Protein AF-A0A935GD38-F1 (afdb_monomer_lite)

pLDDT: mean 76.84, std 19.12, range [31.8, 97.75]

Secondary structure (DSSP, 8-state):
------PPPS-TTS-S------PPPTT-------------HHHHSS-----SSS---------PPPPPEE-HHHHTTT-HHHHS--SPPPP--------------TT-S-HHHHHHHHHHIIIIIT--SS-S-SEEE-TT--EEE-S--GGGGS--

Sequence (156 aa):
MYQTDLLFGLDEGVHDSIEFYYEIPDGVICTGVYLILQDLSPQLNQPIIRDDSEGIILPDRACPALPTMIPRSTWCGSYSACKNPTYTPTYISATHTVIHHGASPDSYTDGAAVVRSYWNYHVNTNGWSDIGYNYLFDKSGNMYVGRYNPSLLIKM

Radius of gyration: 20.86 Å; chains: 1; bounding box: 55×48×43 Å

Structure (mmCIF, N/CA/C/O backbone):
data_AF-A0A935GD38-F1
#
_entry.id   AF-A0A935GD38-F1
#
loop_
_atom_site.group_PDB
_atom_site.id
_atom_site.type_symbol
_atom_site.label_atom_id
_atom_site.label_alt_id
_atom_site.label_comp_id
_atom_site.label_asym_id
_atom_site.label_entity_id
_a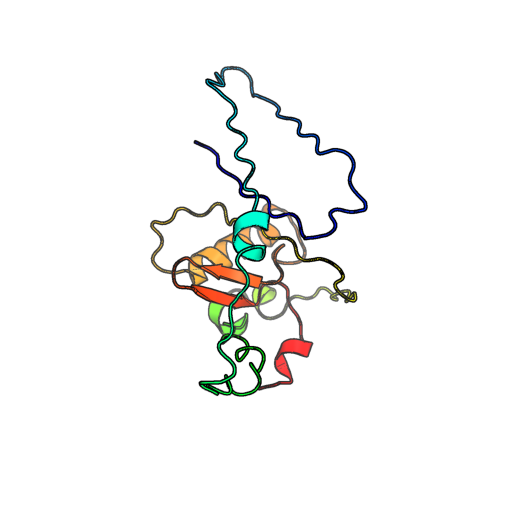tom_site.label_seq_id
_atom_site.pdbx_PDB_ins_code
_atom_site.Cartn_x
_atom_site.Cartn_y
_atom_site.Cartn_z
_atom_site.occupancy
_atom_site.B_iso_or_equiv
_atom_site.auth_seq_id
_atom_site.auth_comp_id
_atom_site.auth_asym_id
_atom_site.auth_atom_id
_atom_site.pdbx_PDB_model_num
ATOM 1 N N . MET A 1 1 ? -17.414 1.174 16.096 1.00 46.66 1 MET A N 1
ATOM 2 C CA . MET A 1 1 ? -17.034 2.598 16.033 1.00 46.66 1 MET A CA 1
ATOM 3 C C . MET A 1 1 ? -16.105 2.724 14.842 1.00 46.66 1 MET A C 1
ATOM 5 O O . MET A 1 1 ? -15.087 2.049 14.839 1.00 46.66 1 MET A O 1
ATOM 9 N N . TYR A 1 2 ? -16.520 3.434 13.795 1.00 51.16 2 TYR A N 1
ATOM 10 C CA . TYR A 1 2 ? -15.665 3.714 12.640 1.00 51.16 2 TYR A CA 1
ATOM 11 C C . TYR A 1 2 ? -14.991 5.063 12.899 1.00 51.16 2 TYR A C 1
ATOM 13 O O . TYR A 1 2 ? -15.686 6.017 13.240 1.00 51.16 2 TYR A O 1
ATOM 21 N N . GLN A 1 3 ? -13.663 5.118 12.804 1.00 46.00 3 GLN A N 1
ATOM 22 C CA . GLN A 1 3 ? -12.878 6.338 12.977 1.00 46.00 3 GLN A CA 1
ATOM 23 C C . GLN A 1 3 ? -11.948 6.490 11.773 1.00 46.00 3 GLN A C 1
ATOM 25 O O . GLN A 1 3 ? -11.318 5.524 11.342 1.00 46.00 3 GLN A O 1
ATOM 30 N N . THR A 1 4 ? -11.881 7.701 11.231 1.00 53.38 4 THR A N 1
ATOM 31 C CA . THR A 1 4 ? -10.958 8.077 10.162 1.00 53.38 4 THR A CA 1
ATOM 32 C C . THR A 1 4 ? -10.373 9.424 10.533 1.00 53.38 4 THR A C 1
ATOM 34 O O . THR A 1 4 ? -11.118 10.383 10.724 1.00 53.38 4 THR A O 1
ATOM 37 N N . ASP A 1 5 ? -9.051 9.483 10.641 1.00 51.25 5 ASP A N 1
ATOM 38 C CA . ASP A 1 5 ? -8.344 10.729 10.895 1.00 51.25 5 ASP A CA 1
ATOM 39 C C . ASP A 1 5 ? -7.977 11.354 9.544 1.00 51.25 5 ASP A C 1
ATOM 41 O O . ASP A 1 5 ? -7.357 10.711 8.693 1.00 51.25 5 ASP A O 1
ATOM 45 N N . LEU A 1 6 ? -8.390 12.603 9.332 1.00 59.41 6 LEU A N 1
ATOM 46 C CA . LEU A 1 6 ? -8.105 13.365 8.122 1.00 59.41 6 LEU A CA 1
ATOM 47 C C . LEU A 1 6 ? -7.240 14.564 8.509 1.00 59.41 6 LEU A C 1
ATOM 49 O O . LEU A 1 6 ? -7.695 15.462 9.214 1.00 59.41 6 LEU A O 1
ATOM 53 N N . LEU A 1 7 ? -5.979 14.555 8.075 1.00 59.44 7 LEU A N 1
ATOM 54 C CA . LEU A 1 7 ? -5.048 15.652 8.319 1.00 59.44 7 LEU A CA 1
ATOM 55 C C . LEU A 1 7 ? -5.017 16.570 7.097 1.00 59.44 7 LEU A C 1
ATOM 57 O O . LEU A 1 7 ? -4.619 16.147 6.011 1.00 59.44 7 LEU A O 1
ATOM 61 N N . PHE A 1 8 ? -5.406 17.826 7.287 1.00 58.91 8 PHE A N 1
ATOM 62 C CA . PHE A 1 8 ? -5.236 18.875 6.288 1.00 58.91 8 PHE A CA 1
ATOM 63 C C . PHE A 1 8 ? -3.884 19.564 6.499 1.00 58.91 8 PHE A C 1
ATOM 65 O O . PHE A 1 8 ? -3.457 19.784 7.633 1.00 58.91 8 PHE A O 1
ATOM 72 N N . GLY A 1 9 ? -3.180 19.858 5.404 1.00 52.41 9 GLY A N 1
ATOM 73 C CA . GLY A 1 9 ? -1.967 20.675 5.451 1.00 52.41 9 GLY A CA 1
ATOM 74 C C . GLY A 1 9 ? -2.287 22.139 5.766 1.00 52.41 9 GLY A C 1
ATOM 75 O O . GLY A 1 9 ? -3.428 22.567 5.617 1.00 52.41 9 GLY A O 1
ATOM 76 N N . LEU A 1 10 ? -1.263 22.897 6.171 1.00 51.34 10 LEU A N 1
ATOM 77 C CA . LEU A 1 10 ? -1.311 24.338 6.467 1.00 51.34 10 LEU A CA 1
ATOM 78 C C . LEU A 1 10 ? -1.512 25.188 5.192 1.00 51.34 10 LEU A C 1
ATOM 80 O O . LEU A 1 10 ? -0.690 26.046 4.883 1.00 51.34 10 LEU A O 1
ATOM 84 N N . ASP A 1 11 ? -2.569 24.933 4.423 1.00 51.41 11 ASP A N 1
ATOM 85 C CA . ASP A 1 11 ? -3.018 25.808 3.329 1.00 51.41 11 ASP A CA 1
ATOM 86 C C . ASP A 1 11 ? -4.275 26.585 3.753 1.00 51.41 11 ASP A C 1
ATOM 88 O O . ASP A 1 11 ? -5.312 26.611 3.089 1.00 51.41 11 ASP A O 1
ATOM 92 N N . GLU A 1 12 ? -4.183 27.200 4.935 1.00 52.81 12 GLU A N 1
ATOM 93 C CA . GLU A 1 12 ? -5.260 27.917 5.635 1.00 52.81 12 GLU A CA 1
ATOM 94 C C . GLU A 1 12 ? -5.768 29.160 4.876 1.00 52.81 12 GLU A C 1
ATOM 96 O O . GLU A 1 12 ? -6.713 29.811 5.312 1.00 52.81 12 GLU A O 1
ATOM 101 N N . GLY A 1 13 ? -5.149 29.509 3.741 1.00 50.72 13 GLY A N 1
ATOM 102 C CA . GLY A 1 13 ? -5.486 30.694 2.952 1.00 50.72 13 GLY A CA 1
ATOM 103 C C . GLY A 1 13 ? -6.432 30.458 1.773 1.00 50.72 13 GLY A C 1
ATOM 104 O O . GLY A 1 13 ? -6.815 31.433 1.131 1.00 50.72 13 GLY A O 1
ATOM 105 N N . VAL A 1 14 ? -6.773 29.205 1.443 1.00 53.59 14 VAL A N 1
ATOM 106 C CA . VAL A 1 14 ? -7.458 28.874 0.171 1.00 53.59 14 VAL A CA 1
ATOM 107 C C . VAL A 1 14 ? -8.769 28.102 0.375 1.00 53.59 14 VAL A C 1
ATOM 109 O O . VAL A 1 14 ? -9.480 27.805 -0.587 1.00 53.59 14 VAL A O 1
ATOM 112 N N . HIS A 1 15 ? -9.133 27.782 1.618 1.00 57.00 15 HIS A N 1
ATOM 113 C CA . HIS A 1 15 ? -10.305 26.960 1.919 1.00 57.00 15 HIS A CA 1
ATOM 114 C C . HIS A 1 15 ? -11.283 27.679 2.856 1.00 57.00 15 HIS A C 1
ATOM 116 O O . HIS A 1 15 ? -11.014 27.837 4.041 1.00 57.00 15 HIS A O 1
ATOM 122 N N . ASP A 1 16 ? -12.452 28.054 2.327 1.00 62.09 16 ASP A N 1
ATOM 123 C CA . ASP A 1 16 ? -13.510 28.740 3.088 1.00 62.09 16 ASP A CA 1
ATOM 124 C C . ASP A 1 16 ? -14.479 27.773 3.800 1.00 62.09 16 ASP A C 1
ATOM 126 O O . ASP A 1 16 ? -15.261 28.187 4.656 1.00 62.09 16 ASP A O 1
ATOM 130 N N . SER A 1 17 ? -14.482 26.481 3.442 1.00 67.69 17 SER A N 1
ATOM 131 C CA . SER A 1 17 ? -15.369 25.479 4.052 1.00 67.69 17 SER A CA 1
ATOM 132 C C . SER A 1 17 ? -14.865 24.043 3.880 1.00 67.69 17 SER A C 1
ATOM 134 O O . SER A 1 17 ? -14.107 23.737 2.960 1.00 67.69 17 SER A O 1
ATOM 136 N N . ILE A 1 18 ? -15.318 23.160 4.773 1.00 68.88 18 ILE A N 1
ATOM 137 C CA . ILE A 1 18 ? -15.145 21.706 4.696 1.00 68.88 18 ILE A CA 1
ATOM 138 C C . ILE A 1 18 ? -16.543 21.086 4.770 1.00 68.88 18 ILE A C 1
ATOM 140 O O . ILE A 1 18 ? -17.303 21.397 5.688 1.00 68.88 18 ILE A O 1
ATOM 144 N N . GLU A 1 19 ? -16.880 20.209 3.825 1.00 72.44 19 GLU A N 1
ATOM 145 C CA . GLU A 1 19 ? -18.180 19.538 3.763 1.00 72.44 19 GLU A CA 1
ATOM 146 C C . GLU A 1 19 ? -18.004 18.014 3.727 1.00 72.44 19 GLU A C 1
ATOM 148 O O . GLU A 1 19 ? -17.131 17.492 3.033 1.00 72.44 19 GLU A O 1
ATOM 153 N N . PHE A 1 20 ? -18.840 17.295 4.480 1.00 73.75 20 PHE A N 1
ATOM 154 C CA . PHE A 1 20 ? -18.832 15.836 4.541 1.00 73.75 20 PHE A CA 1
ATOM 155 C C . PHE A 1 20 ? -20.244 15.287 4.355 1.00 73.75 20 PHE A C 1
ATOM 157 O O . PHE A 1 20 ? -21.201 15.802 4.933 1.00 73.75 20 PHE A O 1
ATOM 164 N N . TYR A 1 21 ? -20.347 14.186 3.615 1.00 73.56 21 TYR A N 1
ATOM 165 C CA . TYR A 1 21 ? -21.584 13.441 3.400 1.00 73.56 21 TYR A CA 1
ATOM 166 C C . TYR A 1 21 ? -21.413 12.021 3.935 1.00 73.56 21 TYR A C 1
ATOM 168 O O . TYR A 1 21 ? -20.367 11.401 3.739 1.00 73.56 21 TYR A O 1
ATOM 176 N N . TYR A 1 22 ? -22.437 11.501 4.606 1.00 74.25 22 TYR A N 1
ATOM 177 C CA . TYR A 1 22 ? -22.466 10.125 5.089 1.00 74.25 22 TYR A CA 1
ATOM 178 C C . TYR A 1 22 ? -23.777 9.457 4.681 1.00 74.25 22 TYR A C 1
ATOM 180 O O . TYR A 1 22 ? -24.861 9.998 4.893 1.00 74.25 22 TYR A O 1
ATOM 188 N N . GLU A 1 23 ? -23.670 8.261 4.111 1.00 83.31 23 GLU A N 1
ATOM 189 C CA . GLU A 1 23 ? -24.813 7.405 3.809 1.00 83.31 23 GLU A CA 1
ATOM 190 C C . GLU A 1 23 ? -24.913 6.321 4.883 1.00 83.31 23 GLU A C 1
ATOM 192 O O . GLU A 1 23 ? -23.952 5.592 5.143 1.00 83.31 23 GLU A O 1
ATOM 197 N N . ILE A 1 24 ? -26.071 6.233 5.538 1.00 84.00 24 ILE A N 1
ATOM 198 C CA . ILE A 1 24 ? -26.347 5.221 6.560 1.00 84.00 24 ILE A CA 1
ATOM 199 C C . ILE A 1 24 ? -27.153 4.101 5.890 1.00 84.00 24 ILE A C 1
ATOM 201 O O . ILE A 1 24 ? -28.262 4.372 5.431 1.00 84.00 24 ILE A O 1
ATOM 205 N N . PRO A 1 25 ? -26.634 2.860 5.822 1.00 83.56 25 PRO A N 1
ATOM 206 C CA . PRO A 1 25 ? -27.362 1.744 5.224 1.00 83.56 25 PRO A CA 1
ATOM 207 C C . PRO A 1 25 ? -28.660 1.403 5.969 1.00 83.56 25 PRO A C 1
ATOM 209 O O . PRO A 1 25 ? -28.765 1.597 7.184 1.00 83.56 25 PRO A O 1
ATOM 212 N N . ASP A 1 26 ? -29.619 0.810 5.255 1.00 87.56 26 ASP A N 1
ATOM 213 C CA . ASP A 1 26 ? -30.890 0.361 5.831 1.00 87.56 26 ASP A CA 1
ATOM 214 C C . ASP A 1 26 ? -30.679 -0.572 7.035 1.00 87.56 26 ASP A C 1
ATOM 216 O O . ASP A 1 26 ? -29.876 -1.506 7.010 1.00 87.56 26 ASP A O 1
ATOM 220 N N . GLY A 1 27 ? -31.427 -0.320 8.111 1.00 87.38 27 GLY A N 1
ATOM 221 C CA . GLY A 1 27 ? -31.347 -1.095 9.354 1.00 87.38 27 GLY A CA 1
ATOM 222 C C . GLY A 1 27 ? -30.182 -0.721 10.279 1.00 87.38 27 GLY A C 1
ATOM 223 O O . GLY A 1 27 ? -30.092 -1.270 11.377 1.00 87.38 27 GLY A O 1
ATOM 224 N N . VAL A 1 28 ? -29.319 0.224 9.892 1.00 83.31 28 VAL A N 1
ATOM 225 C CA . VAL A 1 28 ? -28.243 0.742 10.748 1.00 83.31 28 VAL A CA 1
ATOM 226 C C . VAL A 1 28 ? -28.720 1.990 11.488 1.00 83.31 28 VAL A C 1
ATOM 228 O O . VAL A 1 28 ? -29.160 2.965 10.888 1.00 83.31 28 VAL A O 1
ATOM 231 N N . ILE A 1 29 ? -28.605 1.983 12.817 1.00 86.06 29 ILE A N 1
ATOM 232 C CA . ILE A 1 29 ? -28.905 3.153 13.650 1.00 86.06 29 ILE A CA 1
ATOM 233 C C . ILE A 1 29 ? -27.604 3.920 13.895 1.00 86.06 29 ILE A C 1
ATOM 235 O O . ILE A 1 29 ? -26.706 3.431 14.581 1.00 86.06 29 ILE A O 1
ATOM 239 N N . CYS A 1 30 ? -27.508 5.139 13.362 1.00 81.38 30 CYS A N 1
ATOM 240 C CA . CYS A 1 30 ? -26.449 6.071 13.737 1.00 81.38 30 CYS A CA 1
ATOM 241 C C . CYS A 1 30 ? -26.821 6.741 15.062 1.00 81.38 30 CYS A C 1
ATOM 243 O O . CYS A 1 30 ? -27.773 7.512 15.140 1.00 81.38 30 CYS A O 1
ATOM 245 N N . THR A 1 31 ? -26.073 6.434 16.118 1.00 85.38 31 THR A N 1
ATOM 246 C CA . THR A 1 31 ? -26.292 7.018 17.449 1.00 85.38 31 THR A CA 1
ATOM 247 C C . THR A 1 31 ? -25.621 8.382 17.617 1.00 85.38 31 THR A C 1
ATOM 249 O O . THR A 1 31 ? -25.877 9.064 18.605 1.00 85.38 31 THR A O 1
ATOM 252 N N . GLY A 1 32 ? -24.755 8.777 16.680 1.00 78.44 32 GLY A N 1
ATOM 253 C CA . GLY A 1 32 ? -24.072 10.066 16.678 1.00 78.44 32 GLY A CA 1
ATOM 254 C C . GLY A 1 32 ? -22.923 10.122 15.671 1.00 78.44 32 GLY A C 1
ATOM 255 O O . GLY A 1 32 ? -22.286 9.108 15.384 1.00 78.44 32 GLY A O 1
ATOM 256 N N . VAL A 1 33 ? -22.653 11.327 15.168 1.00 75.75 33 VAL A N 1
ATOM 257 C CA . VAL A 1 33 ? -21.459 11.671 14.387 1.00 75.75 33 VAL A CA 1
ATOM 258 C C . VAL A 1 33 ? -20.606 12.584 15.258 1.00 75.75 33 VAL A C 1
ATOM 260 O O . VAL A 1 33 ? -21.076 13.628 15.706 1.00 75.75 33 VAL A O 1
ATOM 263 N N . TYR A 1 34 ? -19.363 12.184 15.514 1.00 71.19 34 TYR A N 1
ATOM 264 C CA . TYR A 1 34 ? -18.418 12.974 16.295 1.00 71.19 34 TYR A CA 1
ATOM 265 C C . TYR A 1 34 ? -17.381 13.563 15.348 1.00 71.19 34 TYR A C 1
ATOM 267 O O . TYR A 1 34 ? -16.562 12.833 14.795 1.00 71.19 34 TYR A O 1
ATOM 275 N N . LEU A 1 35 ? -17.425 14.881 15.166 1.00 70.50 35 LEU A N 1
ATOM 276 C CA . LEU A 1 35 ? -16.372 15.621 14.484 1.00 70.50 35 LEU A CA 1
ATOM 277 C C . LEU A 1 35 ? -15.446 16.218 15.541 1.00 70.50 35 LEU A C 1
ATOM 279 O O . LEU A 1 35 ? -15.868 17.057 16.336 1.00 70.50 35 LEU A O 1
ATOM 283 N N . ILE A 1 36 ? -14.192 15.776 15.554 1.00 71.19 36 ILE A N 1
ATOM 284 C CA . ILE A 1 36 ? -13.155 16.341 16.415 1.00 71.19 36 ILE A CA 1
ATOM 285 C C . ILE A 1 36 ? -12.270 17.205 15.526 1.00 71.19 36 ILE A C 1
ATOM 287 O O . ILE A 1 36 ? -11.484 16.692 14.735 1.00 71.19 36 ILE A O 1
ATOM 291 N N . LEU A 1 37 ? -12.424 18.521 15.643 1.00 68.81 37 LEU A N 1
ATOM 292 C CA . LEU A 1 37 ? -11.512 19.472 15.020 1.00 68.81 37 LEU A CA 1
ATOM 293 C C . LEU A 1 37 ? -10.371 19.730 15.997 1.00 68.81 37 LEU A C 1
ATOM 295 O O . LEU A 1 37 ? -10.588 20.261 17.088 1.00 68.81 37 LEU A O 1
ATOM 299 N N . GLN A 1 38 ? -9.165 19.322 15.620 1.00 66.19 38 GLN A N 1
ATOM 300 C CA . GLN A 1 38 ? -7.973 19.594 16.405 1.00 66.19 38 GLN A CA 1
ATOM 301 C C . GLN A 1 38 ? -7.263 20.814 15.827 1.00 66.19 38 GLN A C 1
ATOM 303 O O . GLN A 1 38 ? -6.616 20.733 14.787 1.00 66.19 38 GLN A O 1
ATOM 308 N N . ASP A 1 39 ? -7.382 21.942 16.522 1.00 66.75 39 ASP A N 1
ATOM 309 C CA . ASP A 1 39 ? -6.568 23.118 16.239 1.00 66.75 39 ASP A CA 1
ATOM 310 C C . ASP A 1 39 ? -5.139 22.869 16.748 1.00 66.75 39 ASP A C 1
ATOM 312 O O . ASP A 1 39 ? -4.898 22.755 17.953 1.00 66.75 39 ASP A O 1
ATOM 316 N N . LEU A 1 40 ? -4.191 22.731 15.820 1.00 64.25 40 LEU A N 1
ATOM 317 C CA . LEU A 1 40 ? -2.769 22.563 16.131 1.00 64.25 40 LEU A CA 1
ATOM 318 C C . LEU A 1 40 ? -2.034 23.907 16.255 1.00 64.25 40 LEU A C 1
ATOM 320 O O . LEU A 1 40 ? -0.900 23.931 16.736 1.00 64.25 40 LEU A O 1
ATOM 324 N N . SER A 1 41 ? -2.673 25.031 15.916 1.00 62.31 41 SER A N 1
ATOM 325 C CA . SER A 1 41 ? -2.097 26.379 16.018 1.00 62.31 41 SER A CA 1
ATOM 326 C C . SER A 1 41 ? -1.570 26.709 17.420 1.00 62.31 41 SER A C 1
ATOM 328 O O . SER A 1 41 ? -0.485 27.272 17.519 1.00 62.31 41 SER A O 1
ATOM 330 N N . PRO A 1 42 ? -2.222 26.322 18.537 1.00 61.19 42 PRO A N 1
ATOM 331 C CA . PRO A 1 42 ? -1.701 26.556 19.886 1.00 61.19 42 PRO A CA 1
ATOM 332 C C . PRO A 1 42 ? -0.415 25.776 20.192 1.00 61.19 42 PRO A C 1
ATOM 334 O O . PRO A 1 42 ? 0.376 26.209 21.028 1.00 61.19 42 PRO A O 1
ATOM 337 N N . GLN A 1 43 ? -0.194 24.641 19.520 1.00 58.88 43 GLN A N 1
ATOM 338 C CA . GLN A 1 43 ? 1.045 23.861 19.621 1.00 58.88 43 GLN A CA 1
ATOM 339 C C . GLN A 1 43 ? 2.166 24.471 18.764 1.00 58.88 43 GLN A C 1
ATOM 341 O O . GLN A 1 43 ? 3.340 24.273 19.065 1.00 58.88 43 GLN A O 1
ATOM 346 N N . LEU A 1 44 ? 1.803 25.244 17.734 1.00 54.88 44 LEU A N 1
ATOM 347 C CA . LEU A 1 44 ? 2.714 26.017 16.884 1.00 54.88 44 LEU A CA 1
ATOM 348 C C . LEU A 1 44 ? 3.008 27.425 17.447 1.00 54.88 44 LEU A C 1
ATOM 350 O O . LEU A 1 44 ? 4.072 27.975 17.181 1.00 54.88 44 LEU A O 1
ATOM 354 N N . ASN A 1 45 ? 2.088 27.985 18.244 1.00 48.50 45 ASN A N 1
ATOM 355 C CA . ASN A 1 45 ? 2.148 29.327 18.842 1.00 48.50 45 ASN A CA 1
ATOM 356 C C . ASN A 1 45 ? 2.741 29.360 20.255 1.00 48.50 45 ASN A C 1
ATOM 358 O O . ASN A 1 45 ? 2.881 30.442 20.829 1.00 48.50 45 ASN A O 1
ATOM 362 N N . GLN A 1 46 ? 3.124 28.215 20.829 1.00 48.53 46 GLN A N 1
ATOM 363 C CA . GLN A 1 46 ? 4.186 28.264 21.826 1.00 48.53 46 GLN A CA 1
ATOM 364 C C . GLN A 1 46 ? 5.424 28.755 21.078 1.00 48.53 46 GLN A C 1
ATOM 366 O O . GLN A 1 46 ? 5.861 28.059 20.155 1.00 48.53 46 GLN A O 1
ATOM 371 N N . PRO A 1 47 ? 6.006 29.921 21.417 1.00 43.91 47 PRO A N 1
ATOM 372 C CA . PRO A 1 47 ? 7.336 30.190 20.927 1.00 43.91 47 PRO A CA 1
ATOM 373 C C . PRO A 1 47 ? 8.162 29.004 21.401 1.00 43.91 47 PRO A C 1
ATOM 375 O O . PRO A 1 47 ? 8.234 28.712 22.597 1.00 43.91 47 PRO A O 1
ATOM 378 N N . ILE A 1 48 ? 8.769 28.285 20.466 1.00 47.69 48 ILE A N 1
ATOM 379 C CA . ILE A 1 48 ? 9.959 27.535 20.812 1.00 47.69 48 ILE A CA 1
ATOM 380 C C . ILE A 1 48 ? 10.929 28.636 21.245 1.00 47.69 48 ILE A C 1
ATOM 382 O O . ILE A 1 48 ? 11.601 29.225 20.402 1.00 47.69 48 ILE A O 1
ATOM 386 N N . ILE A 1 49 ? 10.928 28.997 22.534 1.00 42.31 49 ILE A N 1
ATOM 387 C CA . ILE A 1 49 ? 11.991 29.788 23.140 1.00 42.31 49 ILE A CA 1
ATOM 388 C C . ILE A 1 49 ? 13.196 28.863 23.046 1.00 42.31 49 ILE A C 1
ATOM 390 O O . ILE A 1 49 ? 13.448 28.028 23.912 1.00 42.31 49 ILE A O 1
ATOM 394 N N . ARG A 1 50 ? 13.872 28.922 21.900 1.00 44.84 50 ARG A N 1
ATOM 395 C CA . ARG A 1 50 ? 15.242 28.472 21.794 1.00 44.84 50 ARG A CA 1
ATOM 396 C C . ARG A 1 50 ? 16.000 29.500 22.604 1.00 44.84 50 ARG A C 1
ATOM 398 O O . ARG A 1 50 ? 16.170 30.622 22.145 1.00 44.84 50 ARG A O 1
ATOM 405 N N . ASP A 1 51 ? 16.345 29.141 23.829 1.00 43.50 51 ASP A N 1
ATOM 406 C CA . ASP A 1 51 ? 17.449 29.804 24.492 1.00 43.50 51 ASP A CA 1
ATOM 407 C C . ASP A 1 51 ? 18.690 29.511 23.641 1.00 43.50 51 ASP A C 1
ATOM 409 O O . ASP A 1 51 ? 19.240 28.415 23.657 1.00 43.50 51 ASP A O 1
ATOM 413 N N . ASP A 1 52 ? 19.026 30.456 22.774 1.00 49.09 52 ASP A N 1
ATOM 414 C CA . ASP A 1 52 ? 20.202 30.458 21.916 1.00 49.09 52 ASP A CA 1
ATOM 415 C C . ASP A 1 52 ? 21.452 30.952 22.663 1.00 49.09 52 ASP A C 1
ATOM 417 O O . ASP A 1 52 ? 22.553 30.915 22.108 1.00 49.09 52 ASP A O 1
ATOM 421 N N . SER A 1 53 ? 21.305 31.359 23.933 1.00 47.59 53 SER A N 1
ATOM 422 C CA . SER A 1 53 ? 22.416 31.685 24.830 1.00 47.59 53 SER A CA 1
ATOM 423 C C . SER A 1 53 ? 23.028 30.437 25.477 1.00 47.59 53 SER A C 1
ATOM 425 O O . SER A 1 53 ? 24.240 30.386 25.695 1.00 47.59 53 SER A O 1
ATOM 427 N N . GLU A 1 54 ? 22.235 29.379 25.648 1.00 46.25 54 GLU A N 1
ATOM 428 C CA . GLU A 1 54 ? 22.704 28.004 25.814 1.00 46.25 54 GLU A CA 1
ATOM 429 C C . GLU A 1 54 ? 22.728 27.344 24.438 1.00 46.25 54 GLU A C 1
ATOM 431 O O . GLU A 1 54 ? 21.829 26.593 24.069 1.00 46.25 54 GLU A O 1
ATOM 436 N N . GLY A 1 55 ? 23.745 27.658 23.636 1.00 42.12 55 GLY A N 1
ATOM 437 C CA . GLY A 1 55 ? 23.951 27.058 22.324 1.00 42.12 55 GLY A CA 1
ATOM 438 C C . GLY A 1 55 ? 24.126 25.536 22.381 1.00 42.12 55 GLY A C 1
ATOM 439 O O . GLY A 1 55 ? 25.206 25.024 22.099 1.00 42.12 55 GLY A O 1
ATOM 440 N N . ILE A 1 56 ? 23.049 24.782 22.602 1.00 43.38 56 ILE A N 1
ATOM 441 C CA . ILE A 1 56 ? 22.860 23.542 21.876 1.00 43.38 56 ILE A CA 1
ATOM 442 C C . ILE A 1 56 ? 22.532 24.006 20.465 1.00 43.38 56 ILE A C 1
ATOM 444 O O . ILE A 1 56 ? 21.376 24.181 20.077 1.00 43.38 56 ILE A O 1
ATOM 448 N N . ILE A 1 57 ? 23.597 24.212 19.688 1.00 39.41 57 ILE A N 1
ATOM 449 C CA . ILE A 1 57 ? 23.584 23.907 18.267 1.00 39.41 57 ILE A CA 1
ATOM 450 C C . ILE A 1 57 ? 22.924 22.525 18.203 1.00 39.41 57 ILE A C 1
ATOM 452 O O . ILE A 1 57 ? 23.588 21.514 18.421 1.00 39.41 57 ILE A O 1
ATOM 456 N N . LEU A 1 58 ? 21.601 22.452 18.008 1.00 44.53 58 LEU A N 1
ATOM 457 C CA . LEU A 1 58 ? 21.026 21.234 17.471 1.00 44.53 58 LEU A CA 1
ATOM 458 C C . LEU A 1 58 ? 21.766 21.142 16.146 1.00 44.53 58 LEU A C 1
ATOM 460 O O . LEU A 1 58 ? 21.577 22.060 15.337 1.00 44.53 58 LEU A O 1
ATOM 464 N N . PRO A 1 59 ? 22.697 20.177 15.985 1.00 45.59 59 PRO A N 1
ATOM 465 C CA . PRO A 1 59 ? 23.448 20.058 14.747 1.00 45.59 59 PRO A CA 1
ATOM 466 C C . PRO A 1 59 ? 22.404 20.142 13.656 1.00 45.59 59 PRO A C 1
ATOM 468 O O . PRO A 1 59 ? 21.363 19.495 13.826 1.00 45.59 59 PRO A O 1
ATOM 471 N N . ASP A 1 60 ? 22.641 21.045 12.692 1.00 48.56 60 ASP A N 1
ATOM 472 C CA . ASP A 1 60 ? 21.851 21.250 11.477 1.00 48.56 60 ASP A CA 1
ATOM 473 C C . ASP A 1 60 ? 20.920 20.059 11.325 1.00 48.56 60 ASP A C 1
ATOM 475 O O . ASP A 1 60 ? 21.455 18.965 11.127 1.00 48.56 60 ASP A O 1
ATOM 479 N N . ARG A 1 61 ? 19.623 20.205 11.688 1.00 49.44 61 ARG A N 1
ATOM 480 C CA . ARG A 1 61 ? 18.709 19.056 11.836 1.00 49.44 61 ARG A CA 1
ATOM 481 C C . ARG A 1 61 ? 18.595 18.462 10.446 1.00 49.44 61 ARG A C 1
ATOM 483 O O . ARG A 1 61 ? 17.691 18.793 9.682 1.00 49.44 61 ARG A O 1
ATOM 490 N N . ALA A 1 62 ? 19.555 17.607 10.130 1.00 62.69 62 ALA A N 1
ATOM 491 C CA . ALA A 1 62 ? 19.611 16.851 8.923 1.00 62.69 62 ALA A CA 1
ATOM 492 C C . ALA A 1 62 ? 18.281 16.128 8.911 1.00 62.69 62 ALA A C 1
ATOM 494 O O . ALA A 1 62 ? 17.848 15.602 9.948 1.00 62.69 62 ALA A O 1
ATOM 495 N N . CYS A 1 63 ? 17.604 16.173 7.765 1.00 54.16 63 CYS A N 1
ATOM 496 C CA . CYS A 1 63 ? 16.431 15.342 7.577 1.00 54.16 63 CYS A CA 1
ATOM 497 C C . CYS A 1 63 ? 16.792 13.952 8.111 1.00 54.16 63 CYS A C 1
ATOM 499 O O . CYS A 1 63 ? 17.846 13.432 7.716 1.00 54.16 63 CYS A O 1
ATOM 501 N N . PRO A 1 64 ? 16.016 13.408 9.071 1.00 65.94 64 PRO A N 1
ATOM 502 C CA . PRO A 1 64 ? 16.342 12.119 9.644 1.00 65.94 64 PRO A CA 1
ATOM 503 C C . PRO A 1 64 ? 16.545 11.144 8.494 1.00 65.94 64 PRO A C 1
ATOM 505 O O . PRO A 1 64 ? 15.853 11.230 7.473 1.00 65.94 64 PRO A O 1
ATOM 508 N N . ALA A 1 65 ? 17.542 10.272 8.640 1.00 76.25 65 ALA A N 1
ATOM 509 C CA . ALA A 1 65 ? 17.813 9.272 7.625 1.00 76.25 65 ALA A CA 1
ATOM 510 C C . ALA A 1 65 ? 16.497 8.571 7.271 1.00 76.25 65 ALA A C 1
ATOM 512 O O . ALA A 1 65 ? 15.718 8.220 8.163 1.00 76.25 65 ALA A O 1
ATOM 513 N N . LEU A 1 66 ? 16.234 8.430 5.969 1.00 72.69 66 LEU A N 1
ATOM 514 C CA . LEU A 1 66 ? 15.028 7.764 5.500 1.00 72.69 66 LEU A CA 1
ATOM 515 C C . LEU A 1 66 ? 14.954 6.384 6.176 1.00 72.69 66 LEU A C 1
ATOM 517 O O . LEU A 1 66 ? 15.967 5.675 6.180 1.00 72.69 66 LEU A O 1
ATOM 521 N N . PRO A 1 67 ? 13.810 6.002 6.770 1.00 79.81 67 PRO A N 1
ATOM 522 C CA . PRO A 1 67 ? 13.701 4.715 7.434 1.00 79.81 67 PRO A CA 1
ATOM 523 C C . PRO A 1 67 ? 14.002 3.585 6.452 1.00 79.81 67 PRO A C 1
ATOM 525 O O . PRO A 1 67 ? 13.708 3.674 5.255 1.00 79.81 67 PRO A O 1
ATOM 528 N N . THR A 1 68 ? 14.578 2.502 6.970 1.00 88.56 68 THR A N 1
ATOM 529 C CA . THR A 1 68 ? 14.841 1.305 6.176 1.00 88.56 68 THR A CA 1
ATOM 530 C C . THR A 1 68 ? 13.533 0.787 5.592 1.00 88.56 68 THR A C 1
ATOM 532 O O . THR A 1 68 ? 12.621 0.396 6.320 1.00 88.56 68 THR A O 1
ATOM 535 N N . MET A 1 69 ? 13.452 0.771 4.265 1.00 91.25 69 MET A N 1
ATOM 536 C CA . MET A 1 69 ? 12.287 0.268 3.552 1.00 91.25 69 MET A CA 1
ATOM 537 C C . MET A 1 69 ? 12.424 -1.233 3.301 1.00 91.25 69 MET A C 1
ATOM 539 O O . MET A 1 69 ? 13.434 -1.697 2.775 1.00 91.25 69 MET A O 1
ATOM 543 N N . ILE A 1 70 ? 11.376 -1.990 3.611 1.00 94.25 70 ILE A N 1
ATOM 544 C CA . ILE A 1 70 ? 11.256 -3.406 3.280 1.00 94.25 70 ILE A CA 1
ATOM 545 C C . ILE A 1 70 ? 10.875 -3.517 1.797 1.00 94.25 70 ILE A C 1
ATOM 547 O O . ILE A 1 70 ? 9.767 -3.121 1.409 1.00 94.25 70 ILE A O 1
ATOM 551 N N . PRO A 1 71 ? 11.762 -4.056 0.942 1.00 93.56 71 PRO A N 1
ATOM 552 C CA . PRO A 1 71 ? 11.515 -4.124 -0.489 1.00 93.56 71 PRO A CA 1
ATOM 553 C C . PRO A 1 71 ? 10.484 -5.203 -0.832 1.00 93.56 71 PRO A C 1
ATOM 555 O O . PRO A 1 71 ? 10.278 -6.171 -0.093 1.00 93.56 71 PRO A O 1
ATOM 558 N N . ARG A 1 72 ? 9.894 -5.083 -2.028 1.00 95.00 72 ARG A N 1
ATOM 559 C CA . ARG A 1 72 ? 8.952 -6.068 -2.593 1.00 95.00 72 ARG A CA 1
ATOM 560 C C . ARG A 1 72 ? 9.515 -7.485 -2.619 1.00 95.00 72 ARG A C 1
ATOM 562 O O . ARG A 1 72 ? 8.790 -8.437 -2.354 1.00 95.00 72 ARG A O 1
ATOM 569 N N . SER A 1 73 ? 10.813 -7.641 -2.878 1.00 92.56 73 SER A N 1
ATOM 570 C CA . SER A 1 73 ? 11.490 -8.944 -2.857 1.00 92.56 73 SER A CA 1
ATOM 571 C C . SER A 1 73 ? 11.349 -9.673 -1.516 1.00 92.56 7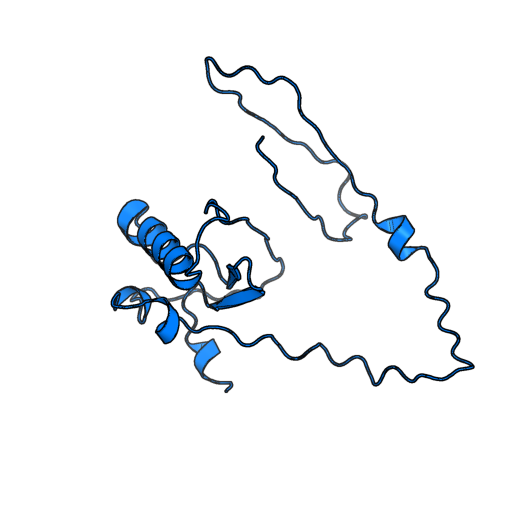3 SER A C 1
ATOM 573 O O . SER A 1 73 ? 11.239 -10.900 -1.519 1.00 92.56 73 SER A O 1
ATOM 575 N N . THR A 1 74 ? 11.293 -8.930 -0.407 1.00 94.62 74 THR A N 1
ATOM 576 C CA . THR A 1 74 ? 11.141 -9.467 0.949 1.00 94.62 74 THR A CA 1
ATOM 577 C C . THR A 1 74 ? 9.687 -9.795 1.259 1.00 94.62 74 THR A C 1
ATOM 579 O O . THR A 1 74 ? 9.386 -10.900 1.709 1.00 94.62 74 THR A O 1
ATOM 582 N N . TRP A 1 75 ? 8.757 -8.867 1.013 1.00 96.38 75 TRP A N 1
ATOM 583 C CA . TRP A 1 75 ? 7.379 -9.057 1.466 1.00 96.38 75 TRP A CA 1
ATOM 584 C C . TRP A 1 75 ? 6.500 -9.821 0.475 1.00 96.38 75 TRP A C 1
ATOM 586 O O . TRP A 1 75 ? 5.589 -10.493 0.937 1.00 96.38 75 TRP A O 1
ATOM 596 N N . CYS A 1 76 ? 6.771 -9.831 -0.836 1.00 96.75 76 CYS A N 1
ATOM 597 C CA . CYS A 1 76 ? 5.915 -10.498 -1.834 1.00 96.75 76 CYS A CA 1
ATOM 598 C C . CYS A 1 76 ? 5.843 -12.035 -1.706 1.00 96.75 76 CYS A C 1
ATOM 600 O O . CYS A 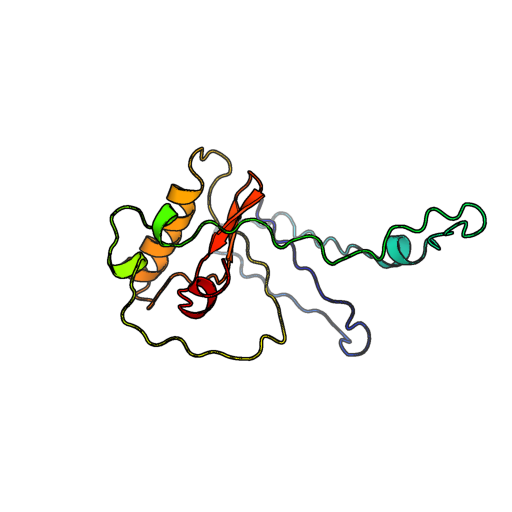1 76 ? 5.004 -12.663 -2.353 1.00 96.75 76 CYS A O 1
ATOM 602 N N . GLY A 1 77 ? 6.700 -12.681 -0.907 1.00 93.50 77 GLY A N 1
ATOM 603 C CA . GLY A 1 77 ? 6.668 -14.137 -0.720 1.00 93.50 77 GLY A CA 1
ATOM 604 C C . GLY A 1 77 ? 6.908 -14.905 -2.027 1.00 93.50 77 GLY A C 1
ATOM 605 O O . GLY A 1 77 ? 7.915 -14.685 -2.697 1.00 93.50 77 GLY A O 1
ATOM 606 N N . SER A 1 78 ? 6.005 -15.812 -2.406 1.00 93.06 78 SER A N 1
ATOM 607 C CA . SER A 1 78 ? 6.094 -16.604 -3.646 1.00 93.06 78 SER A CA 1
ATOM 608 C C . SER A 1 78 ? 5.470 -15.931 -4.878 1.00 93.06 78 SER A C 1
ATOM 610 O O . SER A 1 78 ? 5.668 -16.418 -5.990 1.00 93.06 78 SER A O 1
ATOM 612 N N . TYR A 1 79 ? 4.762 -14.806 -4.725 1.00 93.75 79 TYR A N 1
ATOM 613 C CA . TYR A 1 79 ? 4.076 -14.137 -5.835 1.00 93.75 79 TYR A CA 1
ATOM 614 C C . TYR A 1 79 ? 5.074 -13.452 -6.781 1.00 93.75 79 TYR A C 1
ATOM 616 O O . TYR A 1 79 ? 5.557 -12.348 -6.520 1.00 93.75 79 TYR A O 1
ATOM 624 N N . SER A 1 80 ? 5.380 -14.092 -7.911 1.00 92.44 80 SER A N 1
ATOM 625 C CA . SER A 1 80 ? 6.299 -13.557 -8.928 1.00 92.44 80 SER A CA 1
ATOM 626 C C . SER A 1 80 ? 5.784 -12.260 -9.557 1.00 92.44 80 SER A C 1
ATOM 628 O O . SER A 1 80 ? 6.555 -11.313 -9.687 1.00 92.44 80 SER A O 1
ATOM 630 N N . ALA A 1 81 ? 4.482 -12.183 -9.849 1.00 92.88 81 ALA A N 1
ATOM 631 C CA . ALA A 1 81 ? 3.824 -10.980 -10.368 1.00 92.88 81 ALA A CA 1
ATOM 632 C C . ALA A 1 81 ? 3.873 -9.799 -9.382 1.00 92.88 81 ALA A C 1
ATOM 634 O O . ALA A 1 81 ? 3.913 -8.645 -9.792 1.00 92.88 81 ALA A O 1
ATOM 635 N N . CYS A 1 82 ? 3.930 -10.079 -8.077 1.00 94.88 82 CYS A N 1
ATOM 636 C CA . CYS A 1 82 ? 4.175 -9.055 -7.067 1.00 94.88 82 CYS A CA 1
ATOM 637 C C . CYS A 1 82 ? 5.630 -8.573 -7.130 1.00 94.88 82 CYS A C 1
ATOM 639 O O . CYS A 1 82 ? 5.893 -7.376 -7.127 1.00 94.88 82 CYS A O 1
ATOM 641 N N . LYS A 1 83 ? 6.611 -9.470 -7.240 1.00 92.88 83 LYS A N 1
ATOM 642 C CA . LYS A 1 83 ? 8.025 -9.060 -7.299 1.00 92.88 83 LYS A CA 1
ATOM 643 C C . LYS A 1 83 ? 8.343 -8.256 -8.559 1.00 92.88 83 LYS A C 1
ATOM 645 O O . LYS A 1 83 ? 9.038 -7.250 -8.473 1.00 92.88 83 LYS A O 1
ATOM 650 N N . ASN A 1 84 ? 7.815 -8.710 -9.693 1.00 89.81 84 ASN A N 1
ATOM 651 C CA . ASN A 1 84 ? 8.103 -8.186 -11.021 1.00 89.81 84 ASN A CA 1
ATOM 652 C C . ASN A 1 84 ? 6.789 -8.017 -11.799 1.00 89.81 84 ASN A C 1
ATOM 654 O O . ASN A 1 84 ? 6.422 -8.903 -12.578 1.00 89.81 84 ASN A O 1
ATOM 658 N N . PRO A 1 85 ? 6.040 -6.931 -11.564 1.00 89.56 85 PRO A N 1
ATOM 659 C CA . PRO A 1 85 ? 4.816 -6.689 -12.306 1.00 89.56 85 PRO A CA 1
ATOM 660 C C . PRO A 1 85 ? 5.118 -6.302 -13.758 1.00 89.56 85 PRO A C 1
ATOM 662 O O . PRO A 1 85 ? 6.169 -5.747 -14.068 1.00 89.56 85 PRO A O 1
ATOM 665 N N . THR A 1 86 ? 4.178 -6.594 -14.656 1.00 88.31 86 THR A N 1
ATOM 666 C CA . THR A 1 86 ? 4.336 -6.395 -16.107 1.00 88.31 86 THR A CA 1
ATOM 667 C C . THR A 1 86 ? 3.816 -5.048 -16.609 1.00 88.31 86 THR A C 1
ATOM 669 O O . THR A 1 86 ? 4.023 -4.713 -17.773 1.00 88.31 86 THR A O 1
ATOM 672 N N . TYR A 1 87 ? 3.136 -4.269 -15.763 1.00 89.44 87 TYR A N 1
ATOM 673 C CA . TYR A 1 87 ? 2.653 -2.942 -16.139 1.00 89.44 87 TYR A CA 1
ATOM 674 C C . TYR A 1 87 ? 3.804 -1.928 -16.183 1.00 89.44 87 TYR A C 1
ATOM 676 O O . TYR A 1 87 ? 4.804 -2.058 -15.478 1.00 89.44 87 TYR A O 1
ATOM 684 N N . THR A 1 88 ? 3.642 -0.874 -16.981 1.00 87.38 88 THR A N 1
ATOM 685 C CA . THR A 1 88 ? 4.579 0.256 -17.018 1.00 87.38 88 THR A CA 1
ATOM 686 C C . THR A 1 88 ? 4.123 1.341 -16.038 1.00 87.38 88 THR A C 1
ATOM 688 O O . THR A 1 88 ? 3.032 1.885 -16.225 1.00 87.38 88 THR A O 1
ATOM 691 N N . PRO A 1 89 ? 4.904 1.682 -14.994 1.00 83.94 89 PRO A N 1
ATOM 692 C CA . PRO A 1 89 ? 4.543 2.768 -14.091 1.00 83.94 89 PRO A CA 1
ATOM 693 C C . PRO A 1 89 ? 4.595 4.126 -14.797 1.00 83.94 89 PRO A C 1
ATOM 695 O O . PRO A 1 89 ? 5.560 4.435 -15.496 1.00 83.94 89 PRO A O 1
ATOM 698 N N . THR A 1 90 ? 3.585 4.961 -14.564 1.00 83.62 90 THR A N 1
ATOM 699 C CA . THR A 1 90 ? 3.631 6.388 -14.901 1.00 83.62 90 THR A CA 1
ATOM 700 C C . THR A 1 90 ? 4.110 7.162 -13.682 1.00 83.62 90 THR A C 1
ATOM 702 O O . THR A 1 90 ? 3.512 7.061 -12.611 1.00 83.62 90 THR A O 1
ATOM 705 N N . TYR A 1 91 ? 5.179 7.939 -13.843 1.00 82.62 91 TYR A N 1
ATOM 706 C CA . TYR A 1 91 ? 5.719 8.777 -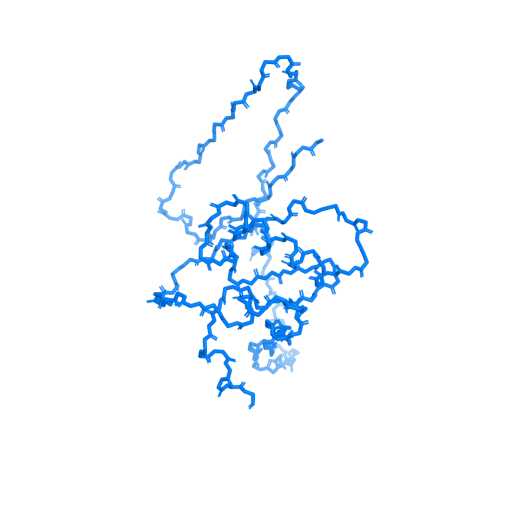12.778 1.00 82.62 91 TYR A CA 1
ATOM 707 C C . TYR A 1 91 ? 5.255 10.211 -12.946 1.00 82.62 91 TYR A C 1
ATOM 709 O O . TYR A 1 91 ? 5.298 10.767 -14.042 1.00 82.62 91 TYR A O 1
ATOM 717 N N . ILE A 1 92 ? 4.855 10.806 -11.832 1.00 80.38 92 ILE A N 1
ATOM 718 C CA . ILE A 1 92 ? 4.539 12.223 -11.727 1.00 80.38 92 ILE A CA 1
ATOM 719 C C . ILE A 1 92 ? 5.325 12.807 -10.559 1.00 80.38 92 ILE A C 1
ATOM 721 O O . ILE A 1 92 ? 5.625 12.101 -9.592 1.00 80.38 92 ILE A O 1
ATOM 725 N N . SER A 1 93 ? 5.644 14.097 -10.634 1.00 81.06 93 SER A N 1
ATOM 726 C CA . SER A 1 93 ? 6.130 14.830 -9.467 1.00 81.06 93 SER A CA 1
ATOM 727 C C . SER A 1 93 ? 5.002 14.893 -8.445 1.00 81.06 93 SER A C 1
ATOM 729 O O . SER A 1 93 ? 3.973 15.520 -8.694 1.00 81.06 93 SER A O 1
ATOM 731 N N . ALA A 1 94 ? 5.173 14.202 -7.320 1.00 78.19 94 ALA A N 1
ATOM 732 C CA . ALA A 1 94 ? 4.183 14.212 -6.256 1.00 78.19 94 ALA A CA 1
ATOM 733 C C . ALA A 1 94 ? 4.079 15.625 -5.666 1.00 78.19 94 ALA A C 1
ATOM 735 O O . ALA A 1 94 ? 5.057 16.162 -5.155 1.00 78.19 94 ALA A O 1
ATOM 736 N N . THR A 1 95 ? 2.891 16.219 -5.749 1.00 82.38 95 THR A N 1
ATOM 737 C CA . THR A 1 95 ? 2.562 17.515 -5.132 1.00 82.38 95 THR A CA 1
ATOM 738 C C . THR A 1 95 ? 1.792 17.354 -3.824 1.00 82.38 95 THR A C 1
ATOM 740 O O . THR A 1 95 ? 1.694 18.297 -3.051 1.00 82.38 95 THR A O 1
ATOM 743 N N . HIS A 1 96 ? 1.261 16.155 -3.572 1.00 80.62 96 HIS A N 1
ATOM 744 C CA . HIS A 1 96 ? 0.418 15.834 -2.426 1.00 80.62 96 HIS A CA 1
ATOM 745 C C . HIS A 1 96 ? 0.756 14.441 -1.890 1.00 80.62 96 HIS A C 1
ATOM 747 O O . HIS A 1 96 ? 1.220 13.571 -2.632 1.00 80.62 96 HIS A O 1
ATOM 753 N N . THR A 1 97 ? 0.476 14.224 -0.605 1.00 81.12 97 THR A N 1
ATOM 754 C CA . THR A 1 97 ? 0.531 12.911 0.047 1.00 81.12 97 THR A CA 1
ATOM 755 C C . THR A 1 97 ? -0.822 12.621 0.678 1.00 81.12 97 THR A C 1
ATOM 757 O O . THR A 1 97 ? -1.385 13.481 1.345 1.00 81.12 97 THR A O 1
ATOM 760 N N . VAL A 1 98 ? -1.330 11.406 0.476 1.00 84.94 98 VAL A N 1
ATOM 761 C CA . VAL A 1 98 ? -2.576 10.934 1.088 1.00 84.94 98 VAL A CA 1
ATOM 762 C C . VAL A 1 98 ? -2.230 9.839 2.083 1.00 84.94 98 VAL A C 1
ATOM 764 O O . VAL A 1 98 ? -1.552 8.871 1.729 1.00 84.94 98 VAL A O 1
ATOM 767 N N . ILE A 1 99 ? -2.699 9.993 3.319 1.00 89.44 99 ILE A N 1
ATOM 768 C CA . ILE A 1 99 ? -2.594 8.970 4.357 1.00 89.44 99 ILE A CA 1
ATOM 769 C C . ILE A 1 99 ? -3.892 8.165 4.357 1.00 89.44 99 ILE A C 1
ATOM 771 O O . ILE A 1 99 ? -4.980 8.730 4.384 1.00 89.44 99 ILE A O 1
ATOM 775 N N . HIS A 1 100 ? -3.770 6.841 4.293 1.00 90.31 100 HIS A N 1
ATOM 776 C CA . HIS A 1 100 ? -4.899 5.918 4.265 1.00 90.31 100 HIS A CA 1
ATOM 777 C C . HIS A 1 100 ? -4.650 4.797 5.273 1.00 90.31 100 HIS A C 1
ATOM 779 O O . HIS A 1 100 ? -3.546 4.255 5.336 1.00 90.31 100 HIS A O 1
ATOM 785 N N . HIS A 1 101 ? -5.663 4.429 6.054 1.00 91.88 101 HIS A N 1
ATOM 786 C CA . HIS A 1 101 ? -5.550 3.315 6.993 1.00 91.88 101 HIS A CA 1
ATOM 787 C C . HIS A 1 101 ? -5.721 1.966 6.275 1.00 91.88 101 HIS A C 1
ATOM 789 O O . HIS A 1 101 ? -6.472 1.844 5.308 1.00 91.88 101 HIS A O 1
ATOM 795 N N . GLY A 1 102 ? -5.019 0.929 6.729 1.00 77.50 102 GLY A N 1
ATOM 796 C CA . GLY A 1 102 ? -5.242 -0.435 6.255 1.00 77.50 102 GLY A CA 1
ATOM 797 C C . GLY A 1 102 ? -6.349 -1.083 7.080 1.00 77.50 102 GLY A C 1
ATOM 798 O O . GLY A 1 102 ? -6.228 -1.143 8.298 1.00 77.50 102 GLY A O 1
ATOM 799 N N . ALA A 1 103 ? -7.418 -1.579 6.456 1.00 87.06 103 ALA A N 1
ATOM 800 C CA . ALA A 1 103 ? -8.546 -2.231 7.139 1.00 87.06 103 ALA A CA 1
ATOM 801 C C . ALA A 1 103 ? -8.206 -3.620 7.747 1.00 87.06 103 ALA A C 1
ATOM 803 O O . ALA A 1 103 ? -9.064 -4.496 7.841 1.00 87.06 103 ALA A O 1
ATOM 804 N N . SER A 1 104 ? -6.947 -3.854 8.127 1.00 87.12 104 SER A N 1
ATOM 805 C CA . SER A 1 104 ? -6.499 -5.035 8.868 1.00 87.12 104 SER A CA 1
ATOM 806 C C . SER A 1 104 ? -6.813 -4.907 10.359 1.00 87.12 104 SER A C 1
ATOM 808 O O . SER A 1 104 ? -6.729 -3.805 10.894 1.00 87.12 104 SER A O 1
ATOM 810 N N . PRO A 1 105 ? -7.076 -6.021 11.063 1.00 87.19 105 PRO A N 1
ATOM 811 C CA . PRO A 1 105 ? -7.169 -6.013 12.521 1.00 87.19 105 PRO A CA 1
ATOM 812 C C . PRO A 1 105 ? -5.796 -5.769 13.162 1.00 87.19 105 PRO A C 1
ATOM 814 O O . PRO A 1 105 ? -4.790 -6.196 12.614 1.00 87.19 105 PRO A O 1
ATOM 817 N N . ASP A 1 106 ? -5.732 -5.225 14.377 1.00 86.50 106 ASP A N 1
ATOM 818 C CA . ASP A 1 106 ? -4.450 -5.033 15.086 1.00 86.50 106 ASP A CA 1
ATOM 819 C C . ASP A 1 106 ? -3.838 -6.331 15.644 1.00 86.50 106 ASP A C 1
ATOM 821 O O . ASP A 1 106 ? -2.717 -6.337 16.158 1.00 86.50 106 ASP A O 1
ATOM 825 N N . SER A 1 107 ? -4.546 -7.460 15.548 1.00 92.25 107 SER A N 1
ATOM 826 C CA . SER A 1 107 ? -4.142 -8.748 16.124 1.00 92.25 107 SER A CA 1
ATOM 827 C C . SER A 1 107 ? -3.104 -9.526 15.305 1.00 92.25 107 SER A C 1
ATOM 829 O O . SER A 1 107 ? -2.630 -10.560 15.776 1.00 92.25 107 SER A O 1
ATOM 831 N N . TYR A 1 108 ? -2.710 -9.063 14.110 1.00 93.69 108 TYR A N 1
ATOM 832 C CA . TYR A 1 108 ? -1.698 -9.766 13.310 1.00 93.69 108 TYR A CA 1
ATOM 833 C C . TYR A 1 108 ? -0.317 -9.760 13.977 1.00 93.69 108 TYR A C 1
ATOM 835 O O . TYR A 1 108 ? 0.038 -8.859 14.740 1.00 93.69 108 TYR A O 1
ATOM 843 N N . THR A 1 109 ? 0.494 -10.757 13.638 1.00 95.62 109 THR A N 1
ATOM 844 C CA . THR A 1 109 ? 1.902 -10.866 14.053 1.00 95.62 109 THR A CA 1
ATOM 845 C C . THR A 1 109 ? 2.881 -10.767 12.883 1.00 95.62 109 THR A C 1
ATOM 847 O O . THR A 1 109 ? 4.062 -10.528 13.106 1.00 95.62 109 THR A O 1
ATOM 850 N N . ASP A 1 110 ? 2.402 -10.911 11.642 1.00 96.31 110 ASP A N 1
ATOM 851 C CA . ASP A 1 110 ? 3.200 -10.798 10.417 1.00 96.31 110 ASP A CA 1
ATOM 852 C C . ASP A 1 110 ? 2.677 -9.636 9.557 1.00 96.31 110 ASP A C 1
ATOM 854 O O . ASP A 1 110 ? 1.703 -9.779 8.813 1.00 96.31 110 ASP A O 1
ATOM 858 N N . GLY A 1 111 ? 3.337 -8.477 9.652 1.00 96.50 111 GLY A N 1
ATOM 859 C CA . GLY A 1 111 ? 3.018 -7.304 8.834 1.00 96.50 111 GLY A CA 1
ATOM 860 C C . GLY A 1 111 ? 3.204 -7.562 7.336 1.00 96.50 111 GLY A C 1
ATOM 861 O O . GLY A 1 111 ? 2.388 -7.130 6.524 1.00 96.50 111 GLY A O 1
ATOM 862 N N . ALA A 1 112 ? 4.194 -8.370 6.943 1.00 97.06 112 ALA A N 1
ATOM 863 C CA . ALA A 1 112 ? 4.401 -8.713 5.541 1.00 97.06 112 ALA A CA 1
ATOM 864 C C . ALA A 1 112 ? 3.248 -9.576 4.996 1.00 97.06 112 ALA A C 1
ATOM 866 O O . ALA A 1 112 ? 2.882 -9.430 3.830 1.00 97.06 112 ALA A O 1
ATOM 867 N N . ALA A 1 113 ? 2.634 -10.439 5.817 1.00 96.44 113 ALA A N 1
ATOM 868 C CA . ALA A 1 113 ? 1.425 -11.174 5.431 1.00 96.44 113 ALA A CA 1
ATOM 869 C C . ALA A 1 113 ? 0.233 -10.245 5.186 1.00 96.44 113 ALA A C 1
ATOM 871 O O . ALA A 1 113 ? -0.514 -10.470 4.233 1.00 96.44 113 ALA A O 1
ATOM 872 N N . VAL A 1 114 ? 0.088 -9.190 5.990 1.00 97.50 114 VAL A N 1
ATOM 873 C CA . VAL A 1 114 ? -0.943 -8.163 5.792 1.00 97.50 114 VAL A CA 1
ATOM 874 C C . VAL A 1 114 ? -0.701 -7.386 4.496 1.00 97.50 114 VAL A C 1
ATOM 876 O O . VAL A 1 114 ? -1.605 -7.253 3.677 1.00 97.50 114 VAL A O 1
ATOM 879 N N . VAL A 1 115 ? 0.532 -6.945 4.228 1.00 97.62 115 VAL A N 1
ATOM 880 C CA . VAL A 1 115 ? 0.848 -6.266 2.957 1.00 97.62 115 VAL A CA 1
ATOM 881 C C . VAL A 1 115 ? 0.592 -7.184 1.752 1.00 97.62 115 VAL A C 1
ATOM 883 O O . VAL A 1 115 ? -0.001 -6.756 0.757 1.00 97.62 115 VAL A O 1
ATOM 886 N N . ARG A 1 116 ? 0.965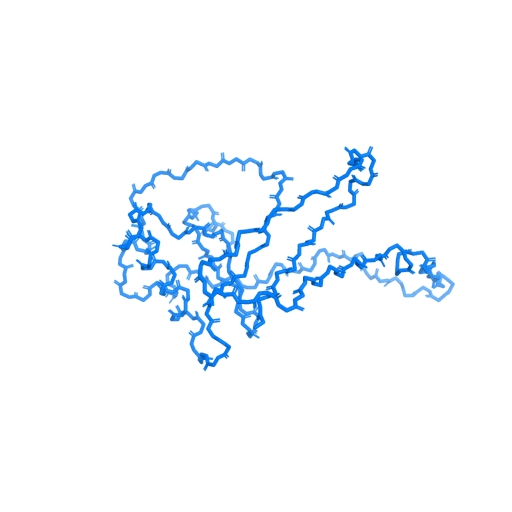 -8.470 1.845 1.00 97.44 116 ARG A N 1
ATOM 887 C CA . ARG A 1 116 ? 0.657 -9.472 0.807 1.00 97.44 116 ARG A CA 1
ATOM 888 C C . ARG A 1 116 ? -0.839 -9.645 0.586 1.00 97.44 116 ARG A C 1
ATOM 890 O O . ARG A 1 116 ? -1.247 -9.797 -0.565 1.00 97.44 116 ARG A O 1
ATOM 897 N N . SER A 1 117 ? -1.650 -9.651 1.644 1.00 96.69 117 SER A N 1
ATOM 898 C CA . SER A 1 117 ? -3.098 -9.821 1.504 1.00 96.69 117 SER A CA 1
ATOM 899 C C . SER A 1 117 ? -3.733 -8.625 0.791 1.00 96.69 117 SER A C 1
ATOM 901 O O . SER A 1 117 ? -4.567 -8.835 -0.089 1.00 96.69 117 SER A O 1
ATOM 903 N N . TYR A 1 118 ? -3.268 -7.397 1.057 1.00 97.62 118 TYR A N 1
ATOM 904 C CA . TYR A 1 118 ? -3.688 -6.207 0.311 1.00 97.62 118 TYR A CA 1
ATOM 905 C C . TYR A 1 118 ? -3.303 -6.269 -1.163 1.00 97.62 118 TYR A C 1
ATOM 907 O O . TYR A 1 118 ? -4.133 -5.971 -2.019 1.00 97.62 118 TYR A O 1
ATOM 915 N N . TRP A 1 119 ? -2.069 -6.672 -1.483 1.00 97.50 119 TRP A N 1
ATOM 916 C CA . TRP A 1 119 ? -1.665 -6.864 -2.878 1.00 97.50 119 TRP A CA 1
ATOM 917 C C . TRP A 1 119 ? -2.560 -7.898 -3.572 1.00 97.50 119 TRP A C 1
ATOM 919 O O . TRP A 1 119 ? -3.083 -7.630 -4.651 1.00 97.50 119 TRP A O 1
ATOM 929 N N . ASN A 1 120 ? -2.793 -9.047 -2.928 1.00 97.06 120 ASN A N 1
ATOM 930 C CA . ASN A 1 120 ? -3.629 -10.110 -3.476 1.00 97.06 120 ASN A CA 1
ATOM 931 C C . ASN A 1 120 ? -5.069 -9.639 -3.712 1.00 97.06 120 ASN A C 1
ATOM 933 O O . ASN A 1 120 ? -5.625 -9.913 -4.767 1.00 97.06 120 ASN A O 1
ATOM 937 N N . TYR A 1 121 ? -5.656 -8.909 -2.764 1.00 97.38 121 TYR A N 1
ATOM 938 C CA . TYR A 1 121 ? -6.997 -8.356 -2.919 1.00 97.38 121 TYR A CA 1
ATOM 939 C C . TYR A 1 121 ? -7.062 -7.347 -4.073 1.00 97.38 121 TYR A C 1
ATOM 941 O O . TYR A 1 121 ? -7.897 -7.470 -4.963 1.00 97.38 121 TYR A O 1
ATOM 949 N N . HIS A 1 122 ? -6.140 -6.386 -4.132 1.00 97.50 122 HIS A N 1
ATOM 950 C CA . HIS A 1 122 ? -6.136 -5.392 -5.206 1.00 97.50 122 HIS A CA 1
ATOM 951 C C . HIS A 1 122 ? -5.935 -6.012 -6.593 1.00 97.50 122 HIS A C 1
ATOM 953 O O . HIS A 1 122 ? -6.634 -5.647 -7.533 1.00 97.50 122 HIS A O 1
ATOM 959 N N . VAL A 1 123 ? -5.013 -6.963 -6.730 1.00 96.69 123 VAL A N 1
ATOM 960 C CA . VAL A 1 123 ? -4.682 -7.539 -8.037 1.00 96.69 123 VAL A CA 1
ATOM 961 C C . VAL A 1 123 ? -5.650 -8.650 -8.426 1.00 96.69 123 VAL A C 1
ATOM 963 O O . VAL A 1 123 ? -6.254 -8.595 -9.492 1.00 96.69 123 VAL A O 1
ATOM 966 N N . ASN A 1 124 ? -5.831 -9.649 -7.564 1.00 96.50 124 ASN A N 1
ATOM 967 C CA . ASN A 1 124 ? -6.582 -10.854 -7.913 1.00 96.50 124 ASN A CA 1
ATOM 968 C C . ASN A 1 124 ? -8.087 -10.728 -7.642 1.00 96.50 124 ASN A C 1
ATOM 970 O O . ASN A 1 124 ? -8.857 -11.441 -8.280 1.00 96.50 124 ASN A O 1
ATOM 974 N N . THR A 1 125 ? -8.516 -9.835 -6.739 1.00 97.06 125 THR A N 1
ATOM 975 C CA . THR A 1 125 ? -9.947 -9.580 -6.491 1.00 97.06 125 THR A CA 1
ATOM 976 C C . THR A 1 125 ? -10.451 -8.359 -7.261 1.00 97.06 125 THR A C 1
ATOM 978 O O . THR A 1 125 ? -11.437 -8.473 -7.981 1.00 97.06 125 THR A O 1
ATOM 981 N N . ASN A 1 126 ? -9.778 -7.205 -7.164 1.00 97.75 126 ASN A N 1
ATOM 982 C CA . ASN A 1 126 ? -10.231 -5.974 -7.835 1.00 97.75 126 ASN A CA 1
ATOM 983 C C . ASN A 1 126 ? -9.754 -5.848 -9.294 1.00 97.75 126 ASN A C 1
ATOM 985 O O . ASN A 1 126 ? -10.209 -4.950 -10.003 1.00 97.75 126 ASN A O 1
ATOM 989 N N . GLY A 1 127 ? -8.824 -6.695 -9.747 1.00 96.44 127 GLY A N 1
ATOM 990 C CA . GLY A 1 127 ? -8.287 -6.645 -11.111 1.00 96.44 127 GLY A CA 1
ATOM 991 C C . GLY A 1 127 ? -7.340 -5.471 -11.378 1.00 96.44 127 GLY A C 1
ATOM 992 O O . GLY A 1 127 ? -7.159 -5.077 -12.529 1.00 96.44 127 GLY A O 1
ATOM 993 N N . TRP A 1 128 ? -6.757 -4.866 -10.339 1.00 96.19 128 TRP A N 1
ATOM 994 C CA . TRP A 1 128 ? -5.805 -3.766 -10.500 1.00 96.19 128 TRP A CA 1
ATOM 995 C C . TRP A 1 128 ? -4.435 -4.273 -10.951 1.00 96.19 128 TRP A C 1
ATOM 997 O O . TRP A 1 128 ? -4.047 -5.407 -10.684 1.00 96.19 128 TRP A O 1
ATOM 1007 N N . SER A 1 129 ? -3.651 -3.397 -11.579 1.00 94.19 129 SER A N 1
ATOM 1008 C CA . SER A 1 129 ? -2.298 -3.747 -12.033 1.00 94.19 129 SER A CA 1
ATOM 1009 C C . SER A 1 129 ? -1.294 -3.958 -10.892 1.00 94.19 129 SER A C 1
ATOM 1011 O O . SER A 1 129 ? -0.267 -4.602 -11.099 1.00 94.19 129 SER A O 1
ATOM 1013 N N . ASP A 1 130 ? -1.548 -3.387 -9.709 1.00 96.06 130 ASP A N 1
ATOM 1014 C CA . ASP A 1 130 ? -0.703 -3.527 -8.517 1.00 96.06 130 ASP A CA 1
ATOM 1015 C C . ASP A 1 130 ? -1.465 -3.134 -7.240 1.00 96.06 130 ASP A C 1
ATOM 1017 O O . ASP A 1 130 ? -2.602 -2.658 -7.291 1.00 96.06 130 ASP A O 1
ATOM 1021 N N . ILE A 1 131 ? -0.801 -3.257 -6.089 1.00 96.62 131 ILE A N 1
ATOM 1022 C CA . ILE A 1 131 ? -1.258 -2.681 -4.824 1.00 96.62 131 ILE A CA 1
ATOM 1023 C C . ILE A 1 131 ? -1.523 -1.167 -4.964 1.00 96.62 131 ILE A C 1
ATOM 1025 O O . ILE A 1 131 ? -0.751 -0.433 -5.585 1.00 96.62 131 ILE A O 1
ATOM 1029 N N . GLY A 1 132 ? -2.625 -0.685 -4.382 1.00 94.44 132 GLY A N 1
ATOM 1030 C CA . GLY A 1 132 ? -3.057 0.717 -4.477 1.00 94.44 132 GLY A CA 1
ATOM 1031 C C . GLY A 1 132 ? -2.236 1.729 -3.672 1.00 94.44 132 GLY A C 1
ATOM 1032 O O . GLY A 1 132 ? -2.482 2.924 -3.782 1.00 94.44 132 GLY A O 1
ATOM 1033 N N . TYR A 1 133 ? -1.263 1.278 -2.880 1.00 95.19 133 TYR A N 1
ATOM 1034 C CA . TYR A 1 133 ? -0.485 2.128 -1.975 1.00 95.19 133 TYR A CA 1
ATOM 1035 C C . TYR A 1 133 ? 0.961 2.264 -2.457 1.00 95.19 133 TYR A C 1
ATOM 1037 O O . TYR A 1 133 ? 1.558 1.282 -2.896 1.00 95.19 133 TYR A O 1
ATOM 1045 N N . ASN A 1 134 ? 1.551 3.459 -2.349 1.00 92.81 134 ASN A N 1
ATOM 1046 C CA . ASN A 1 134 ? 2.974 3.667 -2.661 1.00 92.81 134 ASN A CA 1
ATOM 1047 C C . ASN A 1 134 ? 3.883 3.132 -1.548 1.00 92.81 134 ASN A C 1
ATOM 1049 O O . ASN A 1 134 ? 4.880 2.471 -1.829 1.00 92.81 134 ASN A O 1
ATOM 1053 N N . TYR A 1 135 ? 3.497 3.365 -0.295 1.00 93.88 135 TYR A N 1
ATOM 1054 C CA . TYR A 1 135 ? 4.184 2.887 0.900 1.00 93.88 135 TYR A CA 1
ATOM 1055 C C . TYR A 1 135 ? 3.151 2.415 1.917 1.00 93.88 135 TYR A C 1
ATOM 1057 O O . TYR A 1 135 ? 2.016 2.893 1.907 1.00 93.88 135 TYR A O 1
ATOM 1065 N N . LEU A 1 136 ? 3.537 1.474 2.773 1.00 96.00 136 LEU A N 1
ATOM 1066 C CA . LEU A 1 136 ? 2.690 0.972 3.851 1.00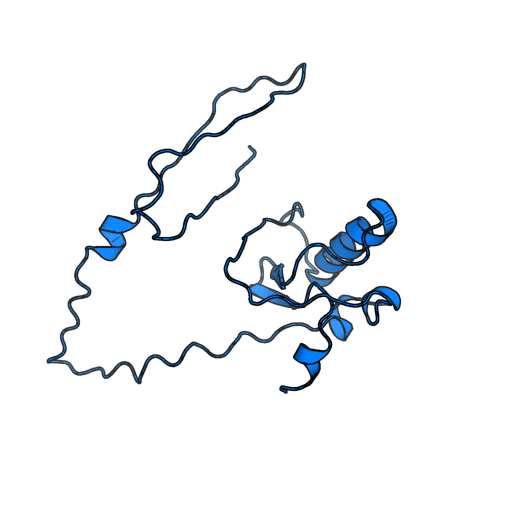 96.00 136 LEU A CA 1
ATOM 1067 C C . LEU A 1 136 ? 3.483 0.950 5.150 1.00 96.00 136 LEU A C 1
ATOM 1069 O O . LEU A 1 136 ? 4.671 0.635 5.132 1.00 96.00 136 LEU A O 1
ATOM 1073 N N . PHE A 1 137 ? 2.810 1.238 6.256 1.00 94.62 137 PHE A N 1
ATOM 1074 C CA . PHE A 1 137 ? 3.380 1.167 7.594 1.00 94.62 137 PHE A CA 1
ATOM 1075 C C . PHE A 1 137 ? 2.585 0.160 8.417 1.00 94.62 137 PHE A C 1
ATOM 1077 O O . PHE A 1 137 ? 1.354 0.174 8.380 1.00 94.62 137 PHE A O 1
ATOM 1084 N N . ASP A 1 138 ? 3.280 -0.732 9.120 1.00 93.62 138 ASP A N 1
ATOM 1085 C CA . ASP A 1 138 ? 2.642 -1.635 10.076 1.00 93.62 138 ASP A CA 1
ATOM 1086 C C . ASP A 1 138 ? 2.676 -1.066 11.504 1.00 93.62 138 ASP A C 1
ATOM 1088 O O . ASP A 1 138 ? 3.314 -0.049 11.787 1.00 93.62 138 ASP A O 1
ATOM 1092 N N . LYS A 1 139 ? 1.994 -1.742 12.432 1.00 89.38 139 LYS A N 1
ATOM 1093 C CA . LYS A 1 139 ? 1.901 -1.338 13.844 1.00 89.38 139 LYS A CA 1
ATOM 1094 C C . LYS A 1 139 ? 3.243 -1.363 14.581 1.00 89.38 139 LYS A C 1
ATOM 1096 O O . LYS A 1 139 ? 3.348 -0.832 15.681 1.00 89.38 139 LYS A O 1
ATOM 1101 N N . SER A 1 140 ? 4.244 -2.031 14.013 1.00 90.62 140 SER A N 1
ATOM 1102 C CA . SER A 1 140 ? 5.601 -2.113 14.547 1.00 90.62 140 SER A CA 1
ATOM 1103 C C . SER A 1 140 ? 6.513 -1.031 13.960 1.00 90.62 140 SER A C 1
ATOM 1105 O O . SER A 1 140 ? 7.688 -0.982 14.311 1.00 90.62 140 SER A O 1
ATOM 1107 N N . GLY A 1 141 ? 5.984 -0.155 13.098 1.00 90.44 141 GLY A N 1
ATOM 1108 C CA . GLY A 1 141 ? 6.727 0.925 12.459 1.00 90.44 141 GLY A CA 1
ATOM 1109 C C . GLY A 1 141 ? 7.538 0.482 11.240 1.00 90.44 141 GLY A C 1
ATOM 1110 O O . GLY A 1 141 ? 8.346 1.263 10.738 1.00 90.44 141 GLY A O 1
ATOM 1111 N N . ASN A 1 142 ? 7.345 -0.743 10.740 1.00 93.38 142 ASN A N 1
ATOM 1112 C CA . ASN A 1 142 ? 8.019 -1.192 9.527 1.00 93.38 142 ASN A CA 1
ATOM 1113 C C . ASN A 1 142 ? 7.436 -0.479 8.306 1.00 93.38 142 ASN A C 1
ATOM 1115 O O . ASN A 1 142 ? 6.220 -0.465 8.116 1.00 93.38 142 ASN A O 1
ATOM 1119 N N . MET A 1 143 ? 8.308 0.049 7.447 1.00 94.62 143 MET A N 1
ATOM 1120 C CA . MET A 1 143 ? 7.922 0.683 6.189 1.00 94.62 143 MET A CA 1
ATOM 1121 C C . MET A 1 143 ? 8.105 -0.292 5.026 1.00 94.62 143 MET A C 1
ATOM 1123 O O . MET A 1 143 ? 9.206 -0.778 4.790 1.00 94.62 143 MET A O 1
ATOM 1127 N N . TYR A 1 144 ? 7.052 -0.549 4.258 1.00 95.44 144 TYR A N 1
ATOM 1128 C CA . TYR A 1 144 ? 7.075 -1.425 3.087 1.00 95.44 144 TYR A CA 1
ATOM 1129 C C . TYR A 1 144 ? 6.990 -0.611 1.800 1.00 95.44 144 TYR A C 1
ATOM 1131 O O . TYR A 1 144 ? 6.158 0.291 1.677 1.00 95.44 144 TYR A O 1
ATOM 1139 N N . VAL A 1 145 ? 7.801 -0.978 0.804 1.00 95.06 145 VAL A N 1
ATOM 1140 C CA . VAL A 1 145 ? 7.630 -0.474 -0.564 1.00 95.06 145 VAL A CA 1
ATOM 1141 C C . VAL A 1 145 ? 6.374 -1.108 -1.150 1.00 95.06 145 VAL A C 1
ATOM 1143 O O . VAL A 1 145 ? 6.354 -2.317 -1.366 1.00 95.06 145 VAL A O 1
ATOM 1146 N N . GLY A 1 146 ? 5.345 -0.301 -1.398 1.00 95.00 146 GLY A N 1
ATOM 1147 C CA . GLY A 1 146 ? 4.108 -0.703 -2.059 1.00 95.00 146 GLY A CA 1
ATOM 1148 C C . GLY A 1 146 ? 4.320 -0.776 -3.565 1.00 95.00 146 GLY A C 1
ATOM 1149 O O . GLY A 1 146 ? 5.050 -1.654 -4.020 1.00 95.00 146 GLY A O 1
ATOM 1150 N N . ARG A 1 147 ? 3.690 0.118 -4.338 1.00 93.06 147 ARG A N 1
ATOM 1151 C CA . ARG A 1 147 ? 3.759 0.151 -5.809 1.00 93.06 147 ARG A CA 1
ATOM 1152 C C . ARG A 1 147 ? 5.167 -0.047 -6.357 1.00 93.06 147 ARG A C 1
ATOM 1154 O O . ARG A 1 147 ? 6.139 0.524 -5.862 1.00 93.06 147 ARG A O 1
ATOM 1161 N N . TYR A 1 148 ? 5.263 -0.858 -7.405 1.00 90.38 148 TYR A N 1
ATOM 1162 C CA . TYR A 1 148 ? 6.544 -1.155 -8.028 1.00 90.38 148 TYR A CA 1
ATOM 1163 C C . TYR A 1 148 ? 7.204 0.101 -8.603 1.00 90.38 148 TYR A C 1
ATOM 1165 O O . TYR A 1 148 ? 6.601 0.851 -9.374 1.00 90.38 148 TYR A O 1
ATOM 1173 N N . ASN A 1 149 ? 8.466 0.296 -8.224 1.00 82.12 149 ASN A N 1
ATOM 1174 C CA . ASN A 1 149 ? 9.308 1.395 -8.666 1.00 82.12 149 ASN A CA 1
ATOM 1175 C C . ASN A 1 149 ? 10.746 0.879 -8.893 1.00 82.12 149 ASN A C 1
ATOM 1177 O O . ASN A 1 149 ? 11.493 0.720 -7.924 1.00 82.12 149 ASN A O 1
ATOM 1181 N N . PRO A 1 150 ? 11.161 0.612 -10.146 1.00 69.00 150 PRO A N 1
ATOM 1182 C CA . PRO A 1 150 ? 12.522 0.192 -10.486 1.00 69.00 150 PRO A CA 1
ATOM 1183 C C . PRO A 1 150 ? 13.604 1.187 -10.051 1.00 69.00 150 PRO A C 1
ATOM 1185 O O . PRO A 1 150 ? 14.733 0.780 -9.791 1.00 69.00 150 PRO A O 1
ATOM 1188 N N . SER A 1 151 ? 13.283 2.476 -9.927 1.00 63.84 151 SER A N 1
ATOM 1189 C CA . SER A 1 151 ? 14.251 3.518 -9.564 1.00 63.84 151 SER A CA 1
ATOM 1190 C C . SER A 1 151 ? 14.607 3.518 -8.073 1.00 63.84 151 SER A C 1
ATOM 1192 O O . SER A 1 151 ? 15.640 4.069 -7.696 1.00 63.84 151 SER A O 1
ATOM 1194 N N . LEU A 1 152 ? 13.801 2.869 -7.221 1.00 61.28 152 LEU A N 1
ATOM 1195 C CA . LEU A 1 152 ? 14.116 2.665 -5.799 1.00 61.28 152 LEU A CA 1
ATOM 1196 C C . LEU A 1 152 ? 15.201 1.592 -5.571 1.00 61.28 152 LEU A C 1
ATOM 1198 O O . LEU A 1 152 ? 15.691 1.456 -4.455 1.00 61.28 152 LEU A O 1
ATOM 1202 N N . LEU A 1 153 ? 15.617 0.862 -6.614 1.00 47.25 153 LEU A N 1
ATOM 1203 C CA . LEU A 1 153 ? 16.669 -0.162 -6.543 1.00 47.25 153 LEU A CA 1
ATOM 1204 C C . LEU A 1 153 ? 18.094 0.387 -6.767 1.00 47.25 153 LEU A C 1
ATOM 1206 O O . LEU A 1 153 ? 19.043 -0.382 -6.672 1.00 47.25 153 LEU A O 1
ATOM 1210 N N . ILE A 1 154 ? 18.269 1.683 -7.066 1.00 34.16 154 ILE A N 1
ATOM 1211 C CA . ILE A 1 154 ? 19.559 2.253 -7.530 1.00 34.16 154 ILE A CA 1
ATOM 1212 C C . ILE A 1 154 ? 20.270 3.108 -6.454 1.00 34.16 154 ILE A C 1
ATOM 1214 O O . ILE A 1 154 ? 21.317 3.693 -6.708 1.00 34.16 154 ILE A O 1
ATOM 1218 N N . LYS A 1 155 ? 19.745 3.195 -5.226 1.00 31.80 155 LYS A N 1
ATOM 1219 C CA . LYS A 1 155 ? 20.380 3.975 -4.142 1.00 31.80 155 LYS A CA 1
ATOM 1220 C C . LYS A 1 155 ? 20.492 3.212 -2.819 1.00 31.80 155 LYS A C 1
ATOM 1222 O O . LYS A 1 155 ? 20.060 3.712 -1.784 1.00 31.80 155 LYS A O 1
ATOM 1227 N N . MET A 1 156 ? 21.079 2.019 -2.869 1.00 34.84 156 MET A N 1
ATOM 1228 C CA . MET A 1 156 ? 21.727 1.393 -1.709 1.00 34.84 156 MET A CA 1
ATOM 1229 C C . MET A 1 156 ? 23.209 1.225 -2.006 1.00 34.84 156 MET A C 1
ATOM 1231 O O . MET A 1 156 ? 23.511 0.702 -3.101 1.00 34.84 156 MET A O 1
#

Foldseek 3Di:
DDDDDDDDDPPVPPDPDDDDDDDADPPDDDPDDDDDDDDCVVVVPPPPPPPCVPPPPVPPPPPPPDPDADEQVRLLPPDPCSNPPPDDDDDDDDPDDDDDDQPDDLPDPDPSVSLNVQQCCVCVVVVDSGRPDQWDAHPVGHIYGGDDDPVVVPDD